Protein AF-A0ABD0NWI9-F1 (afdb_monomer_lite)

Foldseek 3Di:
DDQDVVRDADQLNVLVVLLCVQCPPPDDVVSVPRVVVSVVSSVCSVPVPDD

Radius of gyration: 12.05 Å; chains: 1; bounding box: 22×30×29 Å

Sequence (51 aa):
SGEQPQKRVARCHAFEKEWIECAHGIGQTRAKRECKLELEDFYECMHRRKT

Secondary structure (DSSP, 8-state):
-PPPGGGPPPTTHHHHHHHHHHHTTT-HHHHHHHTHHHHHHHHHHHH----

Organism: Cirrhinus mrigala (NCBI:txid683832)

InterPro domains:
  IPR019342 NADH:ubiquinone oxidoreductase, iron-sulphur subunit 5 [PF10200] (1-51)
  IPR019342 NADH:ubiquinone oxidoreductase, iron-sulphur subunit 5 [PTHR15224] (1-51)

Structure (mmCIF, N/CA/C/O backbone):
data_AF-A0ABD0NWI9-F1
#
_entry.id   AF-A0ABD0NWI9-F1
#
loop_
_atom_site.group_P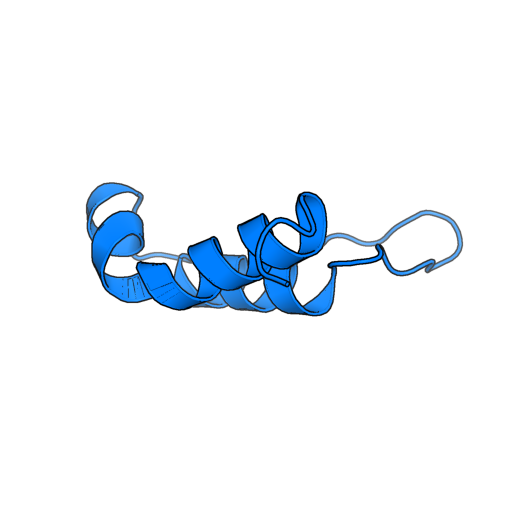DB
_atom_site.id
_atom_site.type_symbol
_atom_site.label_atom_id
_atom_site.label_alt_id
_atom_site.label_comp_id
_atom_site.label_asym_id
_atom_site.label_entity_id
_atom_site.label_seq_id
_atom_site.pdbx_PDB_ins_code
_atom_site.Cartn_x
_atom_site.Cartn_y
_atom_site.Cartn_z
_atom_site.occupancy
_atom_site.B_iso_or_equiv
_atom_site.auth_seq_id
_atom_site.auth_comp_id
_atom_site.auth_asym_id
_atom_site.auth_atom_id
_atom_site.pdbx_PDB_model_num
ATOM 1 N N . SER A 1 1 ? 3.617 -6.632 -4.399 1.00 73.12 1 SER A N 1
ATOM 2 C CA . SER A 1 1 ? 5.042 -6.744 -4.788 1.00 73.12 1 SER A CA 1
ATOM 3 C C . SER A 1 1 ? 5.473 -8.187 -5.036 1.00 73.12 1 SER A C 1
ATOM 5 O O . SER A 1 1 ? 6.192 -8.765 -4.233 1.00 73.12 1 SER A O 1
ATOM 7 N N . GLY A 1 2 ? 5.019 -8.789 -6.138 1.00 87.00 2 GLY A N 1
ATOM 8 C CA . GLY A 1 2 ? 5.432 -10.137 -6.557 1.00 87.00 2 GLY A CA 1
ATOM 9 C C . GLY A 1 2 ? 6.428 -10.093 -7.715 1.00 87.00 2 GLY A C 1
ATOM 10 O O . GLY A 1 2 ? 6.553 -9.061 -8.380 1.00 87.00 2 GLY A O 1
ATOM 11 N N . GLU A 1 3 ? 7.112 -11.207 -7.978 1.00 91.56 3 GLU A N 1
ATOM 12 C CA . GLU A 1 3 ? 8.015 -11.314 -9.126 1.00 91.56 3 GLU A CA 1
ATOM 13 C C . GLU A 1 3 ? 7.246 -11.087 -10.436 1.00 91.56 3 GLU A C 1
ATOM 15 O O . GLU A 1 3 ? 6.216 -11.709 -10.692 1.00 91.56 3 GLU A O 1
ATOM 20 N N . GLN A 1 4 ? 7.727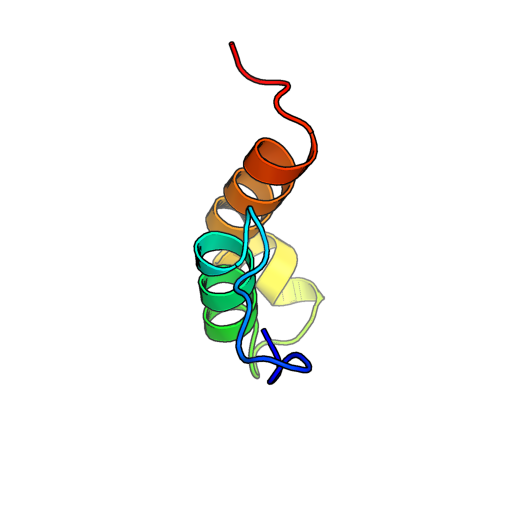 -10.146 -11.250 1.00 92.31 4 GLN A N 1
ATOM 21 C CA . GLN A 1 4 ? 7.164 -9.847 -12.564 1.00 92.31 4 GLN A CA 1
ATOM 22 C C . GLN A 1 4 ? 7.982 -10.547 -13.653 1.00 92.31 4 GLN A C 1
ATOM 24 O O . GLN A 1 4 ? 9.212 -10.629 -13.526 1.00 92.31 4 GLN A O 1
ATOM 29 N N . PRO A 1 5 ? 7.361 -10.970 -14.771 1.00 91.50 5 PRO A N 1
ATOM 30 C CA . PRO A 1 5 ? 8.105 -11.400 -15.946 1.00 91.50 5 PRO A CA 1
ATOM 31 C C . PRO A 1 5 ? 9.138 -10.332 -16.335 1.00 91.50 5 PRO A C 1
ATOM 33 O O . PRO A 1 5 ? 8.815 -9.148 -16.426 1.00 91.50 5 PRO A O 1
ATOM 36 N N . GLN A 1 6 ? 10.393 -10.744 -16.546 1.00 92.69 6 GLN A N 1
ATOM 37 C CA . GLN A 1 6 ? 11.536 -9.860 -16.846 1.00 92.69 6 GLN A CA 1
ATOM 38 C C . GLN A 1 6 ? 12.016 -8.965 -15.686 1.00 92.69 6 GLN A C 1
ATOM 40 O O . GLN A 1 6 ? 12.777 -8.031 -15.928 1.00 92.69 6 GLN A O 1
ATOM 45 N N . LYS A 1 7 ? 11.603 -9.232 -14.437 1.00 91.06 7 LYS A N 1
ATOM 46 C CA . LYS A 1 7 ? 12.060 -8.509 -13.230 1.00 91.06 7 LYS A CA 1
ATOM 47 C C . LYS A 1 7 ? 11.863 -6.988 -13.304 1.00 91.06 7 LYS A C 1
ATOM 49 O O . LYS A 1 7 ? 12.593 -6.223 -12.677 1.00 91.06 7 LYS A O 1
ATOM 54 N N . ARG A 1 8 ? 10.871 -6.537 -14.079 1.00 91.38 8 ARG A N 1
ATOM 55 C CA . ARG A 1 8 ? 10.530 -5.116 -14.183 1.00 91.38 8 ARG A CA 1
ATOM 56 C C . ARG A 1 8 ? 9.787 -4.677 -12.928 1.00 91.38 8 ARG A C 1
ATOM 58 O O . ARG A 1 8 ? 8.800 -5.296 -12.539 1.00 91.38 8 ARG A O 1
ATOM 65 N N . VAL A 1 9 ? 10.249 -3.591 -12.320 1.00 91.94 9 VAL A N 1
ATOM 66 C CA . VAL A 1 9 ? 9.598 -2.989 -11.154 1.00 91.94 9 VAL A CA 1
ATOM 67 C C . VAL A 1 9 ? 8.416 -2.121 -11.582 1.00 91.94 9 VAL A C 1
ATOM 69 O O . VAL A 1 9 ? 8.497 -1.362 -12.549 1.00 91.94 9 VAL A O 1
ATOM 72 N N . ALA A 1 10 ? 7.304 -2.229 -10.854 1.00 93.00 10 ALA A N 1
ATOM 73 C CA . ALA A 1 10 ? 6.166 -1.332 -11.024 1.00 93.00 10 ALA A CA 1
ATOM 74 C C . ALA A 1 10 ? 6.518 0.084 -10.541 1.00 93.00 10 ALA A C 1
ATOM 76 O O . ALA A 1 10 ? 7.345 0.261 -9.647 1.00 93.00 10 ALA A O 1
ATOM 77 N N . ARG A 1 11 ? 5.844 1.102 -11.089 1.00 93.88 11 ARG A N 1
ATOM 78 C CA . ARG A 1 11 ? 6.111 2.516 -10.768 1.00 93.88 11 ARG A CA 1
ATOM 79 C C . ARG A 1 11 ? 6.053 2.819 -9.266 1.00 93.88 11 ARG A C 1
ATOM 81 O O . ARG A 1 11 ? 6.886 3.562 -8.771 1.00 93.88 11 ARG A O 1
ATOM 88 N N . CYS A 1 12 ? 5.080 2.240 -8.566 1.00 96.88 12 CYS A N 1
ATOM 89 C CA . CYS A 1 12 ? 4.850 2.446 -7.133 1.00 96.88 12 CYS A CA 1
ATOM 90 C C . CYS A 1 12 ? 5.270 1.233 -6.294 1.00 96.88 12 CYS A C 1
ATOM 92 O O . CYS A 1 12 ? 4.757 1.042 -5.199 1.00 96.88 12 CYS A O 1
ATOM 94 N N . HIS A 1 13 ? 6.184 0.400 -6.810 1.00 96.69 13 HIS A N 1
ATOM 95 C CA . HIS A 1 13 ? 6.574 -0.862 -6.176 1.00 96.69 13 HIS A CA 1
ATOM 96 C C . HIS A 1 13 ? 7.091 -0.689 -4.742 1.00 96.69 13 HIS A C 1
ATOM 98 O O . HIS A 1 13 ? 6.793 -1.523 -3.893 1.00 96.69 13 HIS A O 1
ATOM 104 N N . ALA A 1 14 ? 7.850 0.379 -4.474 1.00 97.19 14 ALA A N 1
ATOM 105 C CA . ALA A 1 14 ? 8.371 0.669 -3.139 1.00 97.19 14 ALA A CA 1
ATOM 106 C C . ALA A 1 14 ? 7.231 0.905 -2.135 1.00 97.19 14 ALA A C 1
ATOM 108 O O . ALA A 1 14 ? 7.109 0.155 -1.174 1.00 97.19 14 ALA A O 1
ATOM 109 N N . PHE A 1 15 ? 6.331 1.845 -2.437 1.00 97.75 15 PHE A N 1
ATOM 110 C CA . PHE A 1 15 ? 5.170 2.145 -1.593 1.00 97.75 15 PHE A CA 1
ATOM 111 C C . PHE A 1 15 ? 4.215 0.952 -1.450 1.00 97.75 15 PHE A C 1
ATOM 113 O O . PHE A 1 15 ? 3.701 0.684 -0.369 1.00 97.75 15 PHE A O 1
ATOM 120 N N . GLU A 1 16 ? 3.999 0.190 -2.528 1.00 97.50 16 GLU A N 1
ATOM 121 C CA . GLU A 1 16 ? 3.196 -1.037 -2.475 1.00 97.50 16 GLU A CA 1
ATOM 122 C C . GLU A 1 16 ? 3.822 -2.068 -1.524 1.00 97.50 16 GLU A C 1
ATOM 124 O O . GLU A 1 16 ? 3.117 -2.719 -0.755 1.00 97.50 16 GLU A O 1
ATOM 129 N N . LYS A 1 17 ? 5.151 -2.224 -1.571 1.00 97.81 17 LYS A N 1
ATOM 130 C CA . LYS A 1 17 ? 5.885 -3.150 -0.708 1.00 97.81 17 LYS A CA 1
ATOM 131 C C . LYS A 1 17 ? 5.788 -2.730 0.760 1.00 97.81 17 LYS A C 1
ATOM 133 O O . LYS A 1 17 ? 5.436 -3.570 1.579 1.00 97.81 17 LYS A O 1
ATOM 138 N N . GLU A 1 18 ? 6.033 -1.459 1.069 1.00 97.75 18 GLU A N 1
ATOM 139 C CA . GLU A 1 18 ? 5.957 -0.923 2.436 1.00 97.75 18 GLU A CA 1
ATOM 140 C C . GLU A 1 18 ? 4.557 -1.078 3.034 1.00 97.75 18 GLU A C 1
ATOM 142 O O . GLU A 1 18 ? 4.409 -1.557 4.159 1.00 97.75 18 GLU A O 1
ATOM 147 N N . TRP A 1 19 ? 3.510 -0.769 2.262 1.00 97.69 19 TRP A N 1
ATOM 148 C CA . TRP A 1 19 ? 2.136 -0.957 2.721 1.00 97.69 19 TRP A CA 1
ATOM 149 C C . TRP A 1 19 ? 1.810 -2.431 3.006 1.00 97.69 19 TRP A C 1
ATOM 151 O O . TRP A 1 19 ? 1.190 -2.735 4.029 1.00 97.69 19 TRP A O 1
ATOM 161 N N . ILE A 1 20 ? 2.244 -3.357 2.140 1.00 97.12 20 ILE A N 1
ATOM 162 C CA . ILE A 1 20 ? 2.061 -4.801 2.359 1.00 97.12 20 ILE A CA 1
ATOM 163 C C . ILE A 1 20 ? 2.810 -5.256 3.614 1.00 97.12 20 ILE A C 1
ATOM 165 O O . ILE A 1 20 ? 2.232 -5.982 4.419 1.00 97.12 20 ILE A O 1
ATOM 169 N N . GLU A 1 21 ? 4.064 -4.838 3.792 1.00 97.69 21 GLU A N 1
ATOM 170 C CA . GLU A 1 21 ? 4.888 -5.204 4.949 1.00 97.69 21 GLU A CA 1
ATOM 171 C C . GLU A 1 21 ? 4.298 -4.667 6.260 1.00 97.69 21 GLU A C 1
ATOM 173 O O . GLU A 1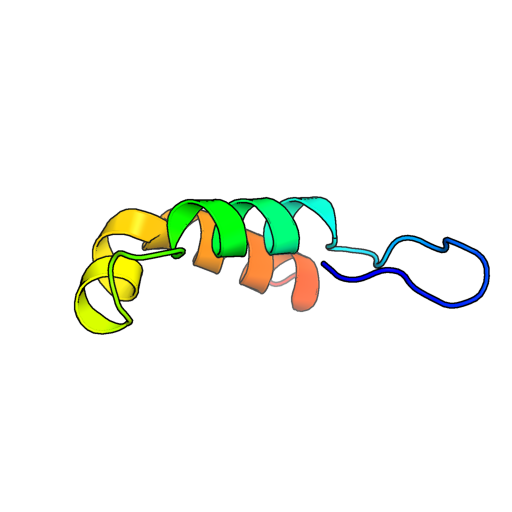 21 ? 4.231 -5.413 7.236 1.00 97.69 21 GLU A O 1
ATOM 178 N N . CYS A 1 22 ? 3.777 -3.437 6.269 1.00 97.88 22 CYS A N 1
ATOM 179 C CA . CYS A 1 22 ? 3.086 -2.874 7.429 1.00 97.88 22 CYS A CA 1
ATOM 180 C C . CYS A 1 22 ? 1.769 -3.611 7.738 1.00 97.88 22 CYS A C 1
ATOM 182 O O . CYS A 1 22 ? 1.490 -3.964 8.884 1.00 97.88 22 CYS A O 1
ATOM 184 N N . ALA A 1 23 ? 0.934 -3.861 6.722 1.00 97.62 23 ALA A N 1
ATOM 185 C CA . ALA A 1 23 ? -0.400 -4.437 6.911 1.00 97.62 23 ALA A CA 1
ATOM 186 C C . ALA A 1 23 ? -0.392 -5.960 7.145 1.00 97.62 23 ALA A C 1
ATOM 188 O O . ALA A 1 23 ? -1.430 -6.546 7.487 1.00 97.62 23 ALA A O 1
ATOM 189 N N . HIS A 1 24 ? 0.754 -6.618 6.953 1.00 97.50 24 HIS A N 1
ATOM 190 C CA . HIS A 1 24 ? 0.888 -8.061 7.076 1.00 97.50 24 HIS A CA 1
ATOM 191 C C . HIS A 1 24 ? 0.625 -8.532 8.517 1.00 97.50 24 HIS A C 1
ATOM 193 O O . HIS A 1 24 ? 1.280 -8.122 9.469 1.00 97.50 24 HIS A O 1
ATOM 199 N N . GLY A 1 25 ? -0.345 -9.433 8.690 1.00 97.00 25 GLY A N 1
ATOM 200 C CA . GLY A 1 25 ? -0.620 -10.090 9.975 1.00 97.00 25 GLY A CA 1
ATOM 201 C C . GLY A 1 25 ? -1.462 -9.298 10.990 1.00 97.00 25 GLY A C 1
ATOM 202 O O . GLY A 1 25 ? -1.876 -9.881 11.988 1.00 97.00 25 GLY A O 1
ATOM 203 N N . ILE A 1 26 ? -1.788 -8.021 10.746 1.00 96.44 26 ILE A N 1
ATOM 204 C CA . ILE A 1 26 ? -2.592 -7.199 11.683 1.00 96.44 26 ILE A CA 1
ATOM 205 C C . ILE A 1 26 ? -4.090 -7.130 11.339 1.00 96.44 26 ILE A C 1
ATOM 207 O O . ILE A 1 26 ? -4.905 -6.700 12.158 1.00 96.44 26 ILE A O 1
ATOM 211 N N . GLY A 1 27 ? -4.472 -7.584 10.141 1.00 95.81 27 GLY A N 1
ATOM 212 C CA . GLY A 1 27 ? -5.853 -7.586 9.655 1.00 95.81 27 GLY A CA 1
ATOM 213 C C . GLY A 1 27 ? -6.350 -6.209 9.188 1.00 95.81 27 GLY A C 1
ATOM 214 O O . GLY A 1 27 ? -5.813 -5.160 9.542 1.00 95.81 27 GLY A O 1
ATOM 215 N N . GLN A 1 28 ? -7.415 -6.200 8.378 1.00 94.06 28 GLN A N 1
ATOM 216 C CA . GLN A 1 28 ? -7.849 -5.001 7.645 1.00 94.06 28 GLN A CA 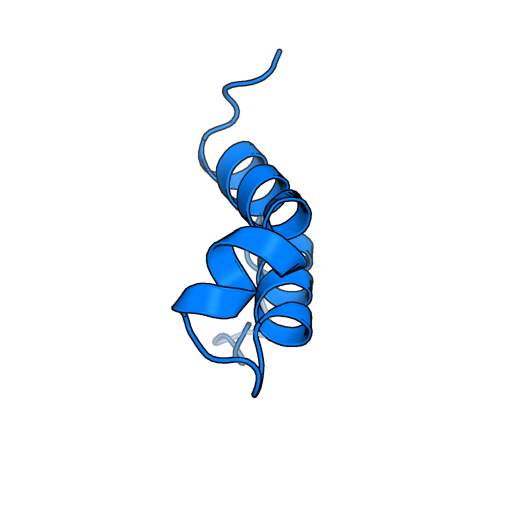1
ATOM 217 C C . GLN A 1 28 ? -8.261 -3.834 8.560 1.00 94.06 28 GLN A C 1
ATOM 219 O O . GLN A 1 28 ? -7.963 -2.677 8.264 1.00 94.06 28 GLN A O 1
ATOM 224 N N . THR A 1 29 ? -8.950 -4.116 9.669 1.00 96.31 29 THR A N 1
ATOM 225 C CA . THR A 1 29 ? -9.445 -3.081 10.592 1.00 96.31 29 THR A CA 1
ATOM 226 C C . THR A 1 29 ? -8.304 -2.297 11.234 1.00 96.31 29 THR A C 1
ATOM 228 O O . THR A 1 29 ? -8.376 -1.071 11.304 1.00 96.31 29 THR A O 1
ATOM 231 N N . ARG A 1 30 ? -7.243 -2.991 11.664 1.00 97.38 30 ARG A N 1
ATOM 232 C CA . ARG A 1 30 ? -6.055 -2.359 12.249 1.00 97.38 30 ARG A CA 1
ATOM 233 C C . ARG A 1 30 ? -5.195 -1.699 11.180 1.00 97.38 30 ARG A C 1
ATOM 235 O O . ARG A 1 30 ? -4.838 -0.540 11.352 1.00 97.38 30 ARG A O 1
ATOM 242 N N . ALA A 1 31 ? -4.981 -2.358 10.039 1.00 97.75 31 ALA A N 1
ATOM 243 C CA . ALA A 1 31 ? -4.205 -1.804 8.927 1.00 97.75 31 ALA A CA 1
ATOM 244 C C . ALA A 1 31 ? -4.737 -0.448 8.431 1.00 97.75 31 ALA A C 1
ATOM 246 O O . ALA A 1 31 ? -3.952 0.438 8.117 1.00 97.75 31 ALA A O 1
ATOM 247 N N . LYS A 1 32 ? -6.062 -0.234 8.437 1.00 95.44 32 LYS A N 1
ATOM 248 C CA . LYS A 1 32 ? -6.672 1.064 8.082 1.00 95.44 32 LYS A CA 1
ATOM 249 C C . LYS A 1 32 ? -6.270 2.225 9.000 1.00 95.44 32 LYS A C 1
ATOM 251 O O . LYS A 1 32 ? -6.407 3.377 8.595 1.00 95.44 32 LYS A O 1
ATOM 256 N N . ARG A 1 33 ? -5.864 1.946 10.242 1.00 97.00 33 ARG A N 1
ATOM 257 C CA . ARG A 1 33 ? -5.436 2.962 11.216 1.00 97.00 33 ARG A CA 1
ATOM 258 C C . ARG A 1 33 ? -3.919 2.998 11.359 1.00 97.00 33 ARG A C 1
ATOM 260 O O . ARG A 1 33 ? 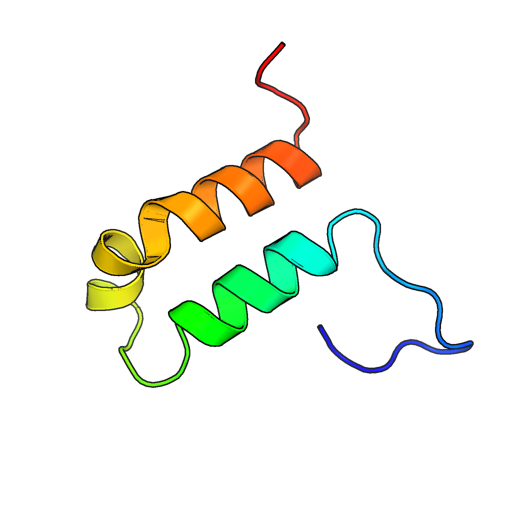-3.356 4.082 11.333 1.00 97.00 33 ARG A O 1
ATOM 267 N N . GLU A 1 34 ? -3.294 1.834 11.505 1.00 97.62 34 GLU A N 1
ATOM 268 C CA . GLU A 1 34 ? -1.861 1.689 11.790 1.00 97.62 34 GLU A CA 1
ATOM 269 C C . GLU A 1 34 ? -0.990 1.907 10.549 1.00 97.62 34 GLU A C 1
ATOM 271 O O . GLU A 1 34 ? 0.041 2.549 10.669 1.00 97.62 34 GLU A O 1
ATOM 276 N N . CYS A 1 35 ? -1.441 1.474 9.365 1.00 98.12 35 CYS A N 1
ATOM 277 C CA . CYS A 1 35 ? -0.702 1.601 8.099 1.00 98.12 35 CYS A CA 1
ATOM 278 C C . CYS A 1 35 ? -1.322 2.648 7.166 1.00 98.12 35 CYS A C 1
ATOM 280 O O . CYS A 1 35 ? -1.375 2.491 5.940 1.00 98.12 35 CYS A O 1
ATOM 282 N N . LYS A 1 36 ? -1.947 3.670 7.763 1.00 97.75 36 LYS A N 1
ATOM 283 C CA . LYS A 1 36 ? -2.696 4.689 7.024 1.00 97.75 36 LYS A CA 1
ATOM 284 C C . LYS A 1 36 ? -1.767 5.533 6.150 1.00 97.75 36 LYS A C 1
ATOM 286 O O . LYS A 1 36 ? -2.160 5.886 5.044 1.00 97.75 36 LYS A O 1
ATOM 291 N N . LEU A 1 37 ? -0.567 5.840 6.640 1.00 97.81 37 LEU A N 1
ATOM 292 C CA . LEU A 1 37 ? 0.399 6.680 5.937 1.00 97.81 37 LEU A CA 1
ATOM 293 C C . LEU A 1 37 ? 0.908 5.983 4.670 1.00 97.81 37 LEU A C 1
ATOM 295 O O . LEU A 1 37 ? 0.789 6.531 3.582 1.00 97.81 37 LEU A O 1
ATOM 299 N N . GLU A 1 38 ? 1.347 4.733 4.795 1.00 98.12 38 GLU A N 1
ATOM 300 C CA . GLU A 1 38 ? 1.860 3.908 3.699 1.00 98.12 38 GLU A CA 1
ATOM 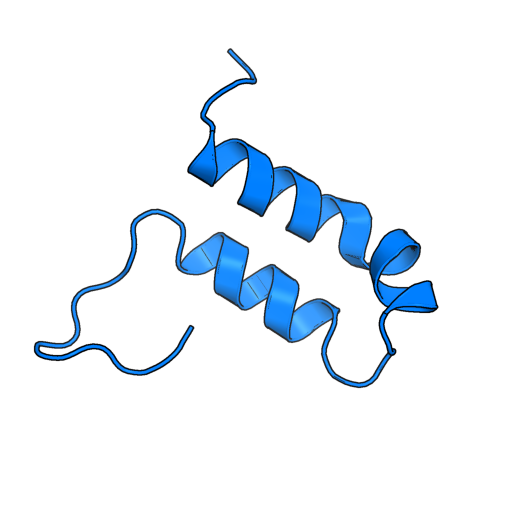301 C C . GLU A 1 38 ? 0.785 3.692 2.627 1.00 98.12 38 GLU A C 1
ATOM 303 O O . GLU A 1 38 ? 1.058 3.729 1.427 1.00 98.12 38 GLU A O 1
ATOM 308 N N . LEU A 1 39 ? -0.473 3.513 3.052 1.00 96.81 39 LEU A N 1
ATOM 309 C CA . LEU A 1 39 ? -1.609 3.435 2.137 1.00 96.81 39 LEU A CA 1
ATOM 310 C C . LEU A 1 39 ? -1.849 4.764 1.405 1.00 96.81 39 LEU A C 1
ATOM 312 O O . LEU A 1 39 ? -2.142 4.752 0.210 1.00 96.81 39 LEU A O 1
ATOM 316 N N . GLU A 1 40 ? -1.757 5.899 2.100 1.00 97.56 40 GLU A N 1
ATOM 317 C CA . GLU A 1 40 ? -1.909 7.224 1.492 1.00 97.56 40 GLU A CA 1
ATOM 318 C C . GLU A 1 40 ? -0.786 7.534 0.500 1.00 97.56 40 GLU A C 1
ATOM 320 O O . GLU A 1 40 ? -1.084 8.048 -0.578 1.00 97.56 40 GLU A O 1
ATOM 325 N N . ASP A 1 41 ? 0.458 7.176 0.812 1.00 97.50 41 ASP A N 1
ATOM 326 C CA . ASP A 1 41 ? 1.616 7.356 -0.069 1.00 97.50 41 ASP A CA 1
ATOM 327 C C . ASP A 1 41 ? 1.530 6.445 -1.298 1.00 97.50 41 ASP A C 1
ATOM 329 O O . ASP A 1 41 ? 1.738 6.885 -2.432 1.00 97.50 41 ASP A O 1
ATOM 333 N N . PHE A 1 42 ? 1.110 5.187 -1.121 1.00 97.12 42 PHE A N 1
ATOM 334 C CA . PHE A 1 42 ? 0.832 4.298 -2.248 1.00 97.12 42 PHE A CA 1
ATOM 335 C C . PHE A 1 42 ? -0.289 4.850 -3.141 1.00 97.12 42 PHE A C 1
ATOM 337 O O . PHE A 1 42 ? -0.172 4.861 -4.373 1.00 97.12 42 PHE A O 1
ATOM 344 N N . TYR A 1 43 ? -1.369 5.350 -2.537 1.00 96.69 43 TYR A N 1
ATOM 345 C CA . TYR A 1 43 ? -2.495 5.918 -3.272 1.00 96.69 43 TYR A CA 1
ATOM 346 C C . TYR A 1 43 ? -2.114 7.214 -3.995 1.00 96.69 43 TYR A C 1
ATOM 348 O O . TYR A 1 43 ? -2.538 7.426 -5.135 1.00 96.69 43 TYR A O 1
ATOM 356 N N . GLU A 1 44 ? -1.295 8.057 -3.369 1.00 97.69 44 GLU A N 1
ATOM 357 C CA . GLU A 1 44 ? -0.704 9.245 -3.977 1.00 97.69 44 GLU A CA 1
ATOM 358 C C . GLU A 1 44 ? 0.140 8.842 -5.185 1.00 97.69 44 GLU A C 1
ATOM 360 O O . GLU A 1 44 ? -0.174 9.279 -6.289 1.00 97.69 44 GLU A O 1
ATOM 365 N N . CYS A 1 45 ? 1.092 7.919 -5.041 1.00 96.62 45 CYS A N 1
ATOM 366 C CA . CYS A 1 45 ? 1.972 7.525 -6.140 1.00 96.62 45 CYS A CA 1
ATOM 367 C C . CYS A 1 45 ? 1.190 7.009 -7.363 1.00 96.62 45 CYS A C 1
ATOM 369 O O . CYS A 1 45 ? 1.560 7.247 -8.526 1.00 96.62 45 CYS A O 1
ATOM 371 N N . MET A 1 46 ? 0.085 6.294 -7.129 1.00 96.31 46 MET A N 1
ATOM 372 C CA . MET A 1 46 ? -0.780 5.777 -8.189 1.00 96.31 46 MET A CA 1
ATOM 373 C C . MET A 1 46 ? -1.548 6.891 -8.908 1.00 96.31 46 MET A C 1
ATOM 375 O O . MET A 1 46 ? -1.623 6.880 -10.141 1.00 96.31 46 MET A O 1
ATOM 379 N N . HIS A 1 47 ? -2.071 7.868 -8.165 1.00 95.94 47 HIS A N 1
ATOM 380 C CA . HIS A 1 47 ? -3.011 8.860 -8.693 1.00 95.94 47 HIS A CA 1
ATOM 381 C C . HIS A 1 47 ? -2.410 10.248 -8.948 1.00 95.94 47 HIS A C 1
ATOM 383 O O . HIS A 1 47 ? -3.056 11.042 -9.626 1.00 95.94 47 HIS A O 1
ATOM 389 N N . ARG A 1 48 ? -1.214 10.539 -8.422 1.00 92.62 48 ARG A N 1
ATOM 390 C CA . ARG A 1 48 ? -0.476 11.810 -8.526 1.00 92.62 48 ARG A CA 1
ATOM 391 C C . ARG A 1 48 ? -1.363 13.035 -8.302 1.00 92.62 48 ARG A C 1
ATOM 393 O O . ARG A 1 48 ? -1.429 13.934 -9.136 1.00 92.62 48 ARG A O 1
ATOM 400 N N . ARG A 1 49 ? -2.134 13.010 -7.210 1.00 91.62 49 ARG A N 1
ATOM 401 C CA . ARG A 1 49 ? -3.142 14.044 -6.903 1.00 91.62 49 ARG A CA 1
ATOM 402 C C . ARG A 1 49 ? -2.615 15.168 -6.025 1.00 91.62 49 ARG A C 1
ATOM 404 O O . ARG A 1 49 ? -3.200 16.245 -6.044 1.00 91.62 49 ARG A O 1
ATOM 411 N N . LYS A 1 50 ? -1.587 14.909 -5.217 1.00 82.62 50 LYS A N 1
ATOM 412 C CA . LYS A 1 50 ? -0.975 15.933 -4.372 1.00 82.62 50 LYS A CA 1
ATOM 413 C C . LYS A 1 50 ? 0.093 16.620 -5.237 1.00 82.62 50 LYS A C 1
ATOM 415 O O . LYS A 1 50 ? 1.005 15.953 -5.710 1.00 82.62 50 LYS A O 1
ATOM 420 N N . THR A 1 51 ? -0.101 17.905 -5.531 1.00 62.66 51 THR A N 1
ATOM 421 C CA . THR A 1 51 ? 0.856 18.770 -6.252 1.00 62.66 51 THR A CA 1
ATOM 422 C C . THR A 1 51 ? 1.659 19.599 -5.276 1.00 62.66 51 THR A C 1
ATOM 424 O O . THR A 1 51 ? 1.005 20.149 -4.359 1.00 62.66 51 THR A O 1
#

pLDDT: mean 94.41, std 6.27, range [62.66, 98.12]